Protein AF-A0A416JTS3-F1 (afdb_monomer_lite)

Secondary structure (DSSP, 8-state):
---HHHHHHHHHHHHHHHHHS-TT-HHHHHTTTHHHHHHHHHHHT----HHHHHHHHHHHHHHHHHHHHHHHHHHHHHHHHHHHHHHHHHHHHHHHHHHHHHHHHHHHHHHHHHHHHHHHHHHHHHHHHHHHHHHHHHHHHHHHHH-

pLDDT: mean 96.31, std 4.25, range [64.88, 98.5]

Foldseek 3Di:
DQALVNLVVVLVVVVVVLVPDDCPDPVVVVCVPASVVSNVCSVVVDDDGPVVVVVVVVVVVVVVVVVVVVVVVVVVVVVVVVVVVVVVVVVVVVVVVVVVVVVVVVVVVVVVVVVVVVVVVVVVVVVVVVVVVVVVVVVVVVVVVPD

Radius of gyration: 51.51 Å; chains: 1; bounding box: 92×35×136 Å

Sequence (147 aa):
MTSKAQERKALNEIKEILVQLEPEGYVRTALDGCLEIAADNIDNDFACSMKQRAEAADRDASKYAVLAEQRKAEIEQLNSTNQSLRQDRDTVSELLVKERKQNAEEINRLNGIIAECRKDSDDKEYQIQDMANQILKLKAQVYDLTF

Structure (mmCIF, N/CA/C/O backbone):
data_AF-A0A416JTS3-F1
#
_entry.id   AF-A0A416JTS3-F1
#
loop_
_atom_site.group_PDB
_atom_site.id
_atom_site.type_symbol
_atom_site.label_atom_id
_atom_site.label_alt_id
_atom_site.label_comp_id
_atom_site.label_asym_id
_atom_site.label_entity_id
_atom_site.label_seq_id
_atom_site.pdbx_PDB_ins_code
_atom_site.Cartn_x
_atom_site.Cartn_y
_atom_site.Cartn_z
_atom_site.occupancy
_atom_site.B_iso_or_equiv
_atom_site.auth_seq_id
_atom_site.auth_comp_id
_atom_site.auth_asym_id
_atom_site.auth_atom_id
_atom_site.pdbx_PDB_model_num
ATOM 1 N N . MET A 1 1 ? -11.643 -21.054 51.726 1.00 64.88 1 MET A N 1
ATOM 2 C CA . MET A 1 1 ? -12.174 -20.837 50.366 1.00 64.88 1 MET A CA 1
ATOM 3 C C . MET A 1 1 ? -13.683 -20.894 50.438 1.00 64.88 1 MET A C 1
ATOM 5 O O . MET A 1 1 ? -14.199 -21.813 51.066 1.00 64.88 1 MET A O 1
ATOM 9 N N . THR A 1 2 ? -14.361 -19.914 49.853 1.00 81.44 2 THR A N 1
ATOM 10 C CA . THR A 1 2 ? -15.810 -19.940 49.629 1.00 81.44 2 THR A CA 1
ATOM 11 C C . THR A 1 2 ? -16.128 -21.040 48.611 1.00 81.44 2 THR A C 1
ATOM 13 O O . THR A 1 2 ? -15.368 -21.230 47.662 1.00 81.44 2 THR A O 1
ATOM 16 N N . SER A 1 3 ? -17.195 -21.815 48.805 1.00 93.88 3 SER A N 1
ATOM 17 C CA . SER A 1 3 ? -17.608 -22.818 47.813 1.00 93.88 3 SER A CA 1
ATOM 18 C C . SER A 1 3 ? -18.398 -22.171 46.671 1.00 93.88 3 SER A C 1
ATOM 20 O O . SER A 1 3 ? -19.075 -21.165 46.882 1.00 93.88 3 SER A O 1
ATOM 22 N N . LYS A 1 4 ? -18.411 -22.788 45.478 1.00 95.50 4 LYS A N 1
ATOM 23 C CA . LYS A 1 4 ? -19.263 -22.330 44.359 1.00 95.50 4 LYS A CA 1
ATOM 24 C C . LYS A 1 4 ? -20.735 -22.185 44.766 1.00 95.50 4 LYS A C 1
ATOM 26 O O . LYS A 1 4 ? -21.419 -21.279 44.306 1.00 95.50 4 LYS A O 1
ATOM 31 N N . ALA A 1 5 ? -21.223 -23.048 45.661 1.00 96.44 5 ALA A N 1
ATOM 32 C CA . ALA A 1 5 ? -22.584 -22.968 46.189 1.00 96.44 5 ALA A CA 1
ATOM 33 C C . ALA A 1 5 ? -22.807 -21.731 47.079 1.00 96.44 5 ALA A C 1
ATOM 35 O O . ALA A 1 5 ? -23.862 -21.106 47.001 1.00 96.44 5 ALA A O 1
ATOM 36 N N . GLN A 1 6 ? -21.820 -21.361 47.901 1.00 96.62 6 GLN A N 1
ATOM 37 C CA . GLN A 1 6 ? -21.870 -20.146 48.719 1.00 96.62 6 GLN A CA 1
ATOM 38 C C . GLN A 1 6 ? -21.829 -18.880 47.848 1.00 96.62 6 GLN A C 1
ATOM 40 O O . GLN A 1 6 ? -22.650 -17.990 48.050 1.00 96.62 6 GLN A O 1
ATOM 45 N N . GLU A 1 7 ? -20.953 -18.836 46.841 1.00 97.25 7 GLU A N 1
ATOM 46 C CA . GLU A 1 7 ? -20.890 -17.738 45.861 1.00 97.25 7 GLU A CA 1
ATOM 47 C C . GLU A 1 7 ? -22.211 -17.597 45.083 1.00 97.25 7 GLU A C 1
ATOM 49 O O . GLU A 1 7 ? -22.752 -16.501 44.941 1.00 97.25 7 GLU A O 1
ATOM 54 N N . ARG A 1 8 ? -22.805 -18.717 44.640 1.00 97.38 8 ARG A N 1
ATOM 55 C CA . ARG A 1 8 ? -24.095 -18.705 43.931 1.00 97.38 8 ARG A CA 1
ATOM 56 C C . ARG A 1 8 ? -25.231 -18.179 44.805 1.00 97.38 8 ARG A C 1
ATOM 58 O O . ARG A 1 8 ? -26.102 -17.464 44.314 1.00 97.38 8 ARG A O 1
ATOM 65 N N . LYS A 1 9 ? -25.224 -18.535 46.092 1.00 97.62 9 LYS A N 1
ATOM 66 C CA . LYS A 1 9 ? -26.204 -18.031 47.053 1.00 97.62 9 LYS A CA 1
ATOM 67 C C . LYS A 1 9 ? -26.098 -16.508 47.181 1.00 97.62 9 LYS A C 1
ATOM 69 O O . LYS A 1 9 ? -27.108 -15.833 47.020 1.00 97.62 9 LYS A O 1
ATOM 74 N N . ALA A 1 10 ? -24.888 -15.981 47.373 1.00 97.25 10 ALA A N 1
ATOM 75 C CA . ALA A 1 10 ? -24.653 -14.539 47.450 1.00 97.25 10 ALA A CA 1
ATOM 76 C C . ALA A 1 10 ? -25.083 -13.812 46.162 1.00 97.25 10 ALA A C 1
ATOM 78 O O . ALA A 1 10 ? -25.742 -12.776 46.219 1.00 97.25 10 ALA A O 1
ATOM 79 N N . LEU A 1 11 ? -24.785 -14.385 44.990 1.00 97.50 11 LEU A N 1
ATOM 80 C CA . LEU A 1 11 ? -25.207 -13.825 43.705 1.00 97.50 11 LEU A CA 1
ATOM 81 C C . LEU A 1 11 ? -26.738 -13.736 43.573 1.00 97.50 11 LEU A C 1
ATOM 83 O O . LEU A 1 11 ? -27.248 -12.740 43.063 1.00 97.50 11 LEU A O 1
ATOM 87 N N . ASN A 1 12 ? -27.477 -14.751 44.028 1.00 97.69 12 ASN A N 1
ATOM 88 C CA . ASN A 1 12 ? -28.942 -14.742 43.978 1.00 97.69 12 ASN A CA 1
ATOM 89 C C . ASN A 1 12 ? -29.552 -13.705 44.933 1.00 97.69 12 ASN A C 1
ATOM 91 O O . ASN A 1 12 ? -30.479 -13.004 44.538 1.00 97.69 12 ASN A O 1
ATOM 95 N N . GLU A 1 13 ? -29.000 -13.547 46.138 1.00 98.12 13 GLU A N 1
ATOM 96 C CA . GLU A 1 13 ? -29.439 -12.509 47.085 1.00 98.12 13 GLU A CA 1
ATOM 97 C C . GLU A 1 13 ? -29.268 -11.100 46.484 1.00 98.12 13 GLU A C 1
ATOM 99 O O . GLU A 1 13 ? -30.174 -10.270 46.549 1.00 98.12 13 GLU A O 1
ATOM 104 N N . ILE A 1 14 ? -28.142 -10.841 45.807 1.00 97.25 14 ILE A N 1
ATOM 105 C CA . ILE A 1 14 ? -27.910 -9.566 45.108 1.00 97.25 14 ILE A CA 1
ATOM 106 C C . ILE A 1 14 ? -28.912 -9.377 43.956 1.00 97.25 14 ILE A C 1
ATOM 108 O O . ILE A 1 14 ? -29.445 -8.279 43.789 1.00 97.25 14 ILE A O 1
ATOM 112 N N . LYS A 1 15 ? -29.214 -10.429 43.178 1.00 96.44 15 LYS A N 1
ATOM 113 C CA . LYS A 1 15 ? -30.228 -10.375 42.105 1.00 96.44 15 LYS A CA 1
ATOM 114 C C . LYS A 1 15 ? -31.596 -9.959 42.634 1.00 96.44 15 LYS A C 1
ATOM 116 O O . LYS A 1 15 ? -32.234 -9.097 42.036 1.00 96.44 15 LYS A O 1
ATOM 121 N N . GLU A 1 16 ? -32.035 -10.546 43.742 1.00 97.25 16 GLU A N 1
ATOM 122 C CA . GLU A 1 16 ? -33.327 -10.227 44.358 1.00 97.25 16 GLU A CA 1
ATOM 123 C C . GLU A 1 16 ? -33.401 -8.761 44.797 1.00 97.25 16 GLU A C 1
ATOM 125 O O . GLU A 1 16 ? -34.392 -8.090 44.505 1.00 97.25 16 GLU A O 1
ATOM 130 N N . ILE A 1 17 ? -32.329 -8.234 45.401 1.00 96.50 17 ILE A N 1
ATOM 131 C CA . ILE A 1 17 ? -32.229 -6.810 45.756 1.00 96.50 17 ILE A CA 1
ATOM 132 C C . ILE A 1 17 ? -32.375 -5.935 44.503 1.00 96.50 17 ILE A C 1
ATOM 134 O O . ILE A 1 17 ? -33.172 -5.000 44.497 1.00 96.50 17 ILE A O 1
ATOM 138 N N . LEU A 1 18 ? -31.659 -6.245 43.416 1.00 95.56 18 LEU A N 1
ATOM 139 C CA . LEU A 1 18 ? -31.700 -5.448 42.181 1.00 95.56 18 LEU A CA 1
ATOM 140 C C . LEU A 1 18 ? -33.027 -5.537 41.414 1.00 95.56 18 LEU A C 1
ATOM 142 O O . LEU A 1 18 ? -33.332 -4.643 40.622 1.00 95.56 18 LEU A O 1
ATOM 146 N N . VAL A 1 19 ? -33.818 -6.595 41.606 1.00 94.31 19 VAL A N 1
ATOM 147 C CA . VAL A 1 19 ? -35.173 -6.713 41.035 1.00 94.31 19 VAL A CA 1
ATOM 148 C C . VAL A 1 19 ? -36.166 -5.789 41.740 1.00 94.31 19 VAL A C 1
ATOM 150 O O . VAL A 1 19 ? -37.103 -5.322 41.101 1.00 94.31 19 VAL A O 1
ATOM 153 N N . GLN A 1 20 ? -35.953 -5.496 43.024 1.00 96.19 20 GLN A N 1
ATOM 154 C CA . GLN A 1 20 ? -36.812 -4.592 43.796 1.00 96.19 20 GLN A CA 1
ATOM 155 C C . GLN A 1 20 ? -36.531 -3.105 43.526 1.00 96.19 20 GLN A C 1
ATOM 157 O O . GLN A 1 20 ? -37.351 -2.258 43.876 1.00 96.19 20 GLN A O 1
ATOM 162 N N . LEU A 1 21 ? -35.385 -2.778 42.922 1.00 95.88 21 LEU A N 1
ATOM 163 C CA . LEU A 1 21 ? -35.032 -1.411 42.541 1.00 95.88 21 LEU A CA 1
ATOM 164 C C . LEU A 1 21 ? -35.684 -1.003 41.214 1.00 95.88 21 LEU A C 1
ATOM 166 O O . LEU A 1 21 ? -35.975 -1.840 40.358 1.00 95.88 21 LEU A O 1
ATOM 170 N N . GLU A 1 22 ? -35.860 0.306 41.024 1.00 94.50 22 GLU A N 1
ATOM 171 C CA . GLU A 1 22 ? -36.325 0.861 39.751 1.00 94.50 22 GLU A CA 1
ATOM 172 C C . GLU A 1 22 ? -35.379 0.460 38.598 1.00 94.50 22 GLU A C 1
ATOM 174 O O . GLU A 1 22 ? -34.157 0.507 38.775 1.00 94.50 22 GLU A O 1
ATOM 179 N N . PRO A 1 23 ? -35.904 0.086 37.411 1.00 90.00 23 PRO A N 1
ATOM 180 C CA . PRO A 1 23 ? -35.094 -0.410 36.296 1.00 90.00 23 PRO A CA 1
ATOM 181 C C . PRO A 1 23 ? -33.954 0.517 35.858 1.00 90.00 23 PRO A C 1
ATOM 183 O O . PRO A 1 23 ? -32.850 0.039 35.622 1.00 90.00 23 PRO A O 1
ATOM 186 N N . GLU A 1 24 ? -34.208 1.824 35.820 1.00 92.81 24 GLU A N 1
ATOM 187 C CA . GLU A 1 24 ? -33.230 2.865 35.460 1.00 92.81 24 GLU A CA 1
ATOM 188 C C . GLU A 1 24 ? -32.592 3.515 36.701 1.00 92.81 24 GLU A C 1
ATOM 190 O O . GLU A 1 24 ? -32.028 4.609 36.648 1.00 92.81 24 GLU A O 1
ATOM 195 N N . GLY A 1 25 ? -32.726 2.870 37.862 1.00 95.31 25 GLY A N 1
ATOM 196 C CA . GLY A 1 25 ? -32.135 3.337 39.105 1.00 95.31 25 GLY A CA 1
ATOM 197 C C . GLY A 1 25 ? -30.613 3.216 39.072 1.00 95.31 25 GLY A C 1
ATOM 198 O O . GLY A 1 25 ? -30.066 2.203 38.637 1.00 95.31 25 GLY A O 1
ATOM 199 N N . TYR A 1 26 ? -29.918 4.215 39.623 1.00 96.88 26 TYR A N 1
ATOM 200 C CA . TYR A 1 26 ? -28.454 4.341 39.557 1.00 96.88 26 TYR A CA 1
ATOM 201 C C . TYR A 1 26 ? -27.680 3.064 39.910 1.00 96.88 26 TYR A C 1
ATOM 203 O O . TYR A 1 26 ? -26.701 2.727 39.249 1.00 96.88 26 TYR A O 1
ATOM 211 N N . VAL A 1 27 ? -28.109 2.344 40.951 1.00 96.25 27 VAL A N 1
ATOM 212 C CA . VAL A 1 27 ? -27.439 1.115 41.409 1.00 96.25 27 VAL A CA 1
ATOM 213 C C . VAL A 1 27 ? -27.614 -0.023 40.405 1.00 96.25 27 VAL A C 1
ATOM 215 O O . VAL A 1 27 ? -26.667 -0.768 40.162 1.00 96.25 27 VAL A O 1
ATOM 218 N N . ARG A 1 28 ? -28.801 -0.149 39.803 1.00 95.94 28 ARG A N 1
ATOM 219 C CA . ARG A 1 28 ? -29.085 -1.185 38.809 1.00 95.94 28 ARG A CA 1
ATOM 220 C C . ARG A 1 28 ? -28.284 -0.938 37.537 1.00 95.94 28 ARG A C 1
ATOM 222 O O . ARG A 1 28 ? -27.618 -1.851 37.070 1.00 95.94 28 ARG A O 1
ATOM 229 N N . THR A 1 29 ? -28.265 0.305 37.058 1.00 95.38 29 THR A N 1
ATOM 230 C CA . THR A 1 29 ? -27.460 0.713 35.900 1.00 95.38 29 THR A CA 1
ATOM 231 C C . THR A 1 29 ? -25.966 0.492 36.139 1.00 95.38 29 THR A C 1
ATOM 233 O O . THR A 1 29 ? -25.271 -0.011 35.265 1.00 95.38 29 THR A O 1
ATOM 236 N N . ALA A 1 30 ? -25.454 0.820 37.330 1.00 95.50 30 ALA A N 1
ATOM 237 C CA . ALA A 1 30 ? -24.033 0.650 37.644 1.00 95.50 30 ALA A CA 1
ATOM 238 C C . ALA A 1 30 ? -23.586 -0.823 37.702 1.00 95.50 30 ALA A C 1
ATOM 240 O O . ALA A 1 30 ? -22.415 -1.114 37.462 1.00 95.50 30 ALA A O 1
ATOM 241 N N . LEU A 1 31 ? -24.495 -1.742 38.046 1.00 95.69 31 LEU A N 1
ATOM 242 C CA . LEU A 1 31 ? -24.224 -3.179 38.144 1.00 95.69 31 LEU A CA 1
ATOM 243 C C . LEU A 1 31 ? -24.651 -3.968 36.899 1.00 95.69 31 LEU A C 1
ATOM 245 O O . LEU A 1 31 ? -24.491 -5.191 36.883 1.00 95.69 31 LEU A O 1
ATOM 249 N N . ASP A 1 32 ? -25.156 -3.298 35.864 1.00 93.56 32 ASP A N 1
ATOM 250 C CA . ASP A 1 32 ? -25.541 -3.942 34.611 1.00 93.56 32 ASP A CA 1
ATOM 251 C C . ASP A 1 32 ? -24.346 -4.693 33.992 1.00 93.56 32 ASP A C 1
ATOM 253 O O . ASP A 1 32 ? -23.207 -4.212 33.985 1.00 93.56 32 ASP A O 1
ATOM 257 N N . GLY A 1 33 ? -24.576 -5.937 33.568 1.00 94.19 33 GLY A N 1
ATOM 258 C CA . GLY A 1 33 ? -23.536 -6.853 33.090 1.00 94.19 33 GLY A CA 1
ATOM 259 C C . GLY A 1 33 ? -22.581 -7.413 34.162 1.00 94.19 33 GLY A C 1
ATOM 260 O O . GLY A 1 33 ? -21.798 -8.320 33.865 1.00 94.19 33 GLY A O 1
ATOM 261 N N . CYS A 1 34 ? -22.592 -6.916 35.408 1.00 96.56 34 CYS A N 1
ATOM 262 C CA . CYS A 1 34 ? -21.691 -7.414 36.459 1.00 96.56 34 CYS A CA 1
ATOM 263 C C . CYS A 1 34 ? -22.112 -8.790 36.990 1.00 96.56 34 CYS A C 1
ATOM 265 O O . CYS A 1 34 ? -21.257 -9.607 37.338 1.00 96.56 34 CYS A O 1
ATOM 267 N N . LEU A 1 35 ? -23.417 -9.049 37.073 1.00 96.38 35 LEU A N 1
ATOM 268 C CA . LEU A 1 35 ? -23.960 -10.268 37.674 1.00 96.38 35 LEU A CA 1
ATOM 269 C C . LEU A 1 35 ? -23.844 -11.476 36.735 1.00 96.38 35 LEU A C 1
ATOM 271 O O . LEU A 1 35 ? -23.667 -12.602 37.200 1.00 96.38 35 LEU A O 1
ATOM 275 N N . GLU A 1 36 ? -23.906 -11.243 35.428 1.00 96.19 36 GLU A N 1
ATOM 276 C CA . GLU A 1 36 ? -23.626 -12.213 34.370 1.00 96.19 36 GLU A CA 1
ATOM 277 C C . GLU A 1 36 ? -22.159 -12.644 34.437 1.00 96.19 36 GLU A C 1
ATOM 279 O O . GLU A 1 36 ? -21.864 -13.835 34.479 1.00 96.19 36 GLU A O 1
ATOM 284 N N . ILE A 1 37 ? -21.240 -11.682 34.574 1.00 96.94 37 ILE A N 1
ATOM 285 C CA . ILE A 1 37 ? -19.812 -11.971 34.762 1.00 96.94 37 ILE A CA 1
ATOM 286 C C . ILE A 1 37 ? -19.568 -12.740 36.057 1.00 96.94 37 ILE A C 1
ATOM 288 O O . ILE A 1 37 ? -18.762 -13.665 36.073 1.00 96.94 37 ILE A O 1
ATOM 292 N N . ALA A 1 38 ? -20.252 -12.383 37.145 1.00 97.06 38 ALA A N 1
ATOM 293 C CA . ALA A 1 38 ? -20.139 -13.121 38.397 1.00 97.06 38 ALA A CA 1
ATOM 294 C C . ALA A 1 38 ? -20.611 -14.578 38.240 1.00 97.06 38 ALA A C 1
ATOM 296 O O . ALA A 1 38 ? -19.964 -15.481 38.766 1.00 97.06 38 ALA A O 1
ATOM 297 N N . ALA A 1 39 ? -21.687 -14.825 37.485 1.00 96.81 39 ALA A N 1
ATOM 298 C CA . ALA A 1 39 ? -22.136 -16.181 37.174 1.00 96.81 39 ALA A CA 1
ATOM 299 C C . ALA A 1 39 ? -21.078 -16.959 36.372 1.00 96.81 39 ALA A C 1
ATOM 301 O O . ALA A 1 39 ? -20.680 -18.045 36.799 1.00 96.81 39 ALA A O 1
ATOM 302 N N . ASP A 1 40 ? -20.563 -16.363 35.292 1.00 97.19 40 ASP A N 1
ATOM 303 C CA . ASP A 1 40 ? -19.517 -16.956 34.450 1.00 97.19 40 ASP A CA 1
ATOM 304 C C . ASP A 1 40 ? -18.235 -17.242 35.241 1.00 97.19 40 ASP A C 1
ATOM 306 O O . ASP A 1 40 ? -17.607 -18.285 35.050 1.00 97.19 40 ASP A O 1
ATOM 310 N N . ASN A 1 41 ? -17.847 -16.337 36.144 1.00 96.88 41 ASN A N 1
ATOM 311 C CA . ASN A 1 41 ? -16.689 -16.506 37.016 1.00 96.88 41 ASN A CA 1
ATOM 312 C C . ASN A 1 41 ? -16.835 -17.729 37.922 1.00 96.88 41 ASN A C 1
ATOM 314 O O . ASN A 1 41 ? -15.890 -18.505 38.050 1.00 96.88 41 ASN A O 1
ATOM 318 N N . ILE A 1 42 ? -18.015 -17.924 38.523 1.00 96.88 42 ILE A N 1
ATOM 319 C CA . ILE A 1 42 ? -18.297 -19.087 39.376 1.00 96.88 42 ILE A CA 1
ATOM 320 C C . ILE A 1 42 ? -18.254 -20.379 38.550 1.00 96.88 42 ILE A C 1
ATOM 322 O O . ILE A 1 42 ? -17.700 -21.387 38.997 1.00 96.88 42 ILE A O 1
ATOM 326 N N . ASP A 1 43 ? -18.838 -20.371 37.351 1.00 96.81 43 ASP A N 1
ATOM 327 C CA . ASP A 1 43 ? -18.923 -21.566 36.509 1.00 96.81 43 ASP A CA 1
ATOM 328 C C . ASP A 1 43 ? -17.559 -21.995 35.977 1.00 96.81 43 ASP A C 1
ATOM 330 O O . ASP A 1 43 ? -17.212 -23.175 36.065 1.00 96.81 43 ASP A O 1
ATOM 334 N N . ASN A 1 44 ? -16.761 -21.034 35.520 1.00 96.69 44 ASN A N 1
ATOM 335 C CA . ASN A 1 44 ? -15.514 -21.290 34.805 1.00 96.69 44 ASN A CA 1
ATOM 336 C C . ASN A 1 44 ? -14.246 -21.085 35.651 1.00 96.69 44 ASN A C 1
ATOM 338 O O . ASN A 1 44 ? -13.145 -21.158 35.111 1.00 96.69 44 ASN A O 1
ATOM 342 N N . ASP A 1 45 ? -14.382 -20.820 36.954 1.00 95.75 45 ASP A N 1
ATOM 343 C CA . ASP A 1 45 ? -13.263 -20.496 37.853 1.00 95.75 45 ASP A CA 1
ATOM 344 C C . ASP A 1 45 ? -12.427 -19.305 37.343 1.00 95.75 45 ASP A C 1
ATOM 346 O O . ASP A 1 45 ? -11.194 -19.304 37.365 1.00 95.75 45 ASP A O 1
ATOM 350 N N . PHE A 1 46 ? -13.122 -18.266 36.873 1.00 94.44 46 PHE A N 1
ATOM 351 C CA . PHE A 1 46 ? -12.515 -17.011 36.431 1.00 94.44 46 PHE A CA 1
ATOM 352 C C . PHE A 1 46 ? -12.593 -15.926 37.508 1.00 94.44 46 PHE A C 1
ATOM 354 O O . PHE A 1 46 ? -13.333 -16.014 38.484 1.00 94.44 46 PHE A O 1
ATOM 361 N N . ALA A 1 47 ? -11.818 -14.863 37.305 1.00 93.25 47 ALA A N 1
ATOM 362 C CA . ALA A 1 47 ? -11.805 -13.672 38.150 1.00 93.25 47 ALA A CA 1
ATOM 363 C C . ALA A 1 47 ? -11.916 -12.403 37.291 1.00 93.25 47 ALA A C 1
ATOM 365 O O . ALA A 1 47 ? -11.119 -11.472 37.418 1.00 93.25 47 ALA A O 1
ATOM 366 N N . CYS A 1 48 ? -12.869 -12.401 36.356 1.00 95.00 48 CYS A N 1
ATOM 367 C CA . CYS A 1 48 ? -13.119 -11.277 35.462 1.00 95.00 48 CYS A CA 1
ATOM 368 C C . CYS A 1 48 ? -14.025 -10.226 36.119 1.00 95.00 48 CYS A C 1
ATOM 370 O O . CYS A 1 48 ? -14.883 -10.536 36.939 1.00 95.00 48 CYS A O 1
ATOM 372 N N . SER A 1 49 ? -13.882 -8.965 35.722 1.00 96.38 49 SER A N 1
ATOM 373 C CA . SER A 1 49 ? -14.729 -7.860 36.185 1.00 96.38 49 SER A CA 1
ATOM 374 C C . SER A 1 49 ? -15.077 -6.920 35.036 1.00 96.38 49 SER A C 1
ATOM 376 O O . SER A 1 49 ? -14.335 -6.828 34.053 1.00 96.38 49 SER A O 1
ATOM 378 N N . MET A 1 50 ? -16.173 -6.170 35.180 1.00 94.88 50 MET A N 1
ATOM 379 C CA . MET A 1 50 ? -16.520 -5.113 34.222 1.00 94.88 50 MET A CA 1
ATOM 380 C C . MET A 1 50 ? -15.415 -4.059 34.110 1.00 94.88 50 MET A C 1
ATOM 382 O O . MET A 1 50 ? -15.103 -3.627 33.005 1.00 94.88 50 MET A O 1
ATOM 386 N N . LYS A 1 51 ? -14.743 -3.725 35.221 1.00 95.50 51 LYS A N 1
ATOM 387 C CA . LYS A 1 51 ? -13.582 -2.825 35.217 1.00 95.50 51 LYS A CA 1
ATOM 388 C C . LYS A 1 51 ? -12.465 -3.338 34.307 1.00 95.50 51 LYS A C 1
ATOM 390 O O . LYS A 1 51 ? -11.995 -2.601 33.450 1.00 95.50 51 LYS A O 1
ATOM 395 N N . GLN A 1 52 ? -12.064 -4.603 34.452 1.00 95.81 52 GLN A N 1
ATOM 396 C CA . GLN A 1 52 ? -11.017 -5.182 33.602 1.00 95.81 52 GLN A CA 1
ATOM 397 C C . GLN A 1 52 ? -11.417 -5.206 32.123 1.00 95.81 52 GLN A C 1
ATOM 399 O O . GLN A 1 52 ? -10.563 -4.974 31.269 1.00 95.81 52 GLN A O 1
ATOM 404 N N . ARG A 1 53 ? -12.694 -5.478 31.813 1.00 94.69 53 ARG A N 1
ATOM 405 C CA . ARG A 1 53 ? -13.203 -5.450 30.433 1.00 94.69 53 ARG A CA 1
ATOM 406 C C . ARG A 1 53 ? -13.163 -4.037 29.848 1.00 94.69 53 ARG A C 1
ATOM 408 O O . ARG A 1 53 ? -12.669 -3.878 28.737 1.00 94.69 53 ARG A O 1
ATOM 415 N N . ALA A 1 54 ? -13.610 -3.03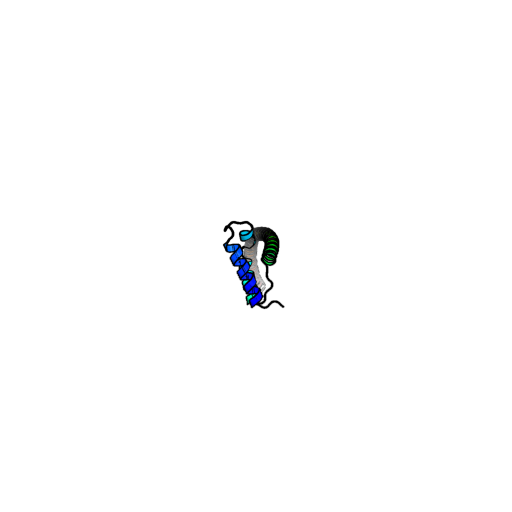2 30.601 1.00 96.25 54 ALA A N 1
ATOM 416 C CA . ALA A 1 54 ? -13.560 -1.631 30.186 1.00 96.25 54 ALA A CA 1
ATOM 417 C C . ALA A 1 54 ? -12.116 -1.159 29.961 1.00 96.25 54 ALA A C 1
ATOM 419 O O . ALA A 1 54 ? -11.788 -0.670 28.887 1.00 96.25 54 ALA A O 1
ATOM 420 N N . GLU A 1 55 ? -11.212 -1.419 30.910 1.00 97.19 55 GLU A N 1
ATOM 421 C CA . GLU A 1 55 ? -9.793 -1.068 30.766 1.00 97.19 55 GLU A CA 1
ATOM 422 C C . GLU A 1 55 ? -9.124 -1.783 29.582 1.00 97.19 55 GLU A C 1
ATOM 424 O O . GLU A 1 55 ? -8.226 -1.234 28.944 1.00 97.19 55 GLU A O 1
ATOM 429 N N . ALA A 1 56 ? -9.515 -3.026 29.286 1.00 96.62 56 ALA A N 1
ATOM 430 C CA . ALA A 1 56 ? -9.026 -3.736 28.108 1.00 96.62 56 ALA A CA 1
ATOM 431 C C . ALA A 1 56 ? -9.538 -3.091 26.814 1.00 96.62 56 ALA A C 1
ATOM 433 O O . ALA A 1 56 ? -8.731 -2.832 25.922 1.00 96.62 56 ALA A O 1
ATOM 434 N N . ALA A 1 57 ? -10.832 -2.773 26.749 1.00 97.50 57 ALA A N 1
ATOM 435 C CA . ALA A 1 57 ? -11.433 -2.087 25.612 1.00 97.50 57 ALA A CA 1
ATOM 436 C C . ALA A 1 57 ? -10.790 -0.712 25.370 1.00 97.50 57 ALA A C 1
ATOM 438 O O . ALA A 1 57 ? -10.432 -0.413 24.236 1.00 97.50 57 ALA A O 1
ATOM 439 N N . ASP A 1 58 ? -10.545 0.077 26.420 1.00 98.12 58 ASP A N 1
ATOM 440 C CA . ASP A 1 58 ? -9.877 1.381 26.316 1.00 98.12 58 ASP A CA 1
ATOM 441 C C . ASP A 1 58 ? -8.432 1.256 25.822 1.00 98.12 58 ASP A C 1
ATOM 443 O O . ASP A 1 58 ? -7.983 2.023 24.961 1.00 98.12 58 ASP A O 1
ATOM 447 N N . ARG A 1 59 ? -7.686 0.265 26.336 1.00 97.88 59 ARG A N 1
ATOM 448 C CA . ARG A 1 59 ? -6.326 -0.025 25.860 1.00 97.88 59 ARG A CA 1
ATOM 449 C C . ARG A 1 59 ? -6.330 -0.401 24.387 1.00 97.88 59 ARG A C 1
ATOM 451 O O . ARG A 1 59 ? -5.475 0.076 23.645 1.00 97.88 59 ARG A O 1
ATOM 458 N N . ASP A 1 60 ? -7.254 -1.252 23.966 1.00 98.06 60 ASP A N 1
ATOM 459 C CA . ASP A 1 60 ? -7.314 -1.707 22.583 1.00 98.06 60 ASP A CA 1
ATOM 460 C C . ASP A 1 60 ? -7.797 -0.595 21.650 1.00 98.06 60 ASP A C 1
ATOM 462 O O . ASP A 1 60 ? -7.172 -0.375 20.616 1.00 98.06 60 ASP A O 1
ATOM 466 N N . ALA A 1 61 ? -8.796 0.196 22.046 1.00 98.31 61 ALA A N 1
ATOM 467 C CA . ALA A 1 61 ? -9.214 1.392 21.317 1.00 98.31 61 ALA A CA 1
ATOM 468 C C . ALA A 1 61 ? -8.049 2.377 21.132 1.00 98.31 61 ALA A C 1
ATOM 470 O O . ALA A 1 61 ? -7.805 2.849 20.022 1.00 98.31 61 ALA A O 1
ATOM 471 N N . SER A 1 62 ? -7.268 2.618 22.190 1.00 98.00 62 SER A N 1
ATOM 472 C CA . SER A 1 62 ? -6.081 3.480 22.130 1.00 98.00 62 SER A CA 1
ATOM 473 C C . SER A 1 62 ? -5.016 2.925 21.179 1.00 98.00 62 SER A C 1
ATOM 475 O O . SER A 1 62 ? -4.466 3.664 20.362 1.00 98.00 62 SER A O 1
ATOM 477 N N . LYS A 1 63 ? -4.742 1.613 21.233 1.00 98.44 63 LYS A N 1
ATOM 478 C CA . LYS A 1 63 ? -3.814 0.953 20.297 1.00 98.44 63 LYS A CA 1
ATOM 479 C C . LYS A 1 63 ? -4.292 1.074 18.852 1.00 98.44 63 LYS A C 1
ATOM 481 O O . LYS A 1 63 ? -3.490 1.391 17.977 1.00 98.44 63 LYS A O 1
ATOM 486 N N . TYR A 1 64 ? -5.577 0.831 18.595 1.00 98.25 64 TYR A N 1
ATOM 487 C CA . TYR A 1 64 ? -6.137 0.911 17.248 1.00 98.25 64 TYR A CA 1
ATOM 488 C C . TYR A 1 64 ? -6.145 2.340 16.710 1.00 98.25 64 TYR A C 1
ATOM 490 O O . TYR A 1 64 ? -5.865 2.523 15.529 1.00 98.25 64 TYR A O 1
ATOM 498 N N . ALA A 1 65 ? -6.377 3.348 17.554 1.00 98.38 65 ALA A N 1
ATOM 499 C CA . ALA A 1 65 ? -6.268 4.750 17.158 1.00 98.38 65 ALA A CA 1
ATOM 500 C C . ALA A 1 65 ? -4.842 5.099 16.698 1.00 98.38 65 ALA A C 1
ATOM 502 O O . ALA A 1 65 ? -4.658 5.664 15.621 1.00 98.38 65 ALA A O 1
ATOM 503 N N . VAL A 1 66 ? -3.823 4.690 17.462 1.00 98.44 66 VAL A N 1
ATOM 504 C CA . VAL A 1 66 ? -2.414 4.893 17.079 1.00 98.44 66 VAL A CA 1
ATOM 505 C C . VAL A 1 66 ? -2.084 4.159 15.779 1.00 98.44 66 VAL A C 1
ATOM 507 O O . VAL A 1 66 ? -1.464 4.734 14.886 1.00 98.44 66 VAL A O 1
ATOM 510 N N . LEU A 1 67 ? -2.515 2.902 15.647 1.00 98.50 67 LEU A N 1
ATOM 511 C CA . LEU A 1 67 ? -2.270 2.115 14.441 1.00 98.50 67 LEU A CA 1
ATOM 512 C C . LEU A 1 67 ? -2.951 2.733 13.211 1.00 98.50 67 LEU A C 1
ATOM 514 O O . LEU A 1 67 ? -2.359 2.749 12.136 1.00 98.50 67 LEU A O 1
ATOM 518 N N . ALA A 1 68 ? -4.166 3.264 13.356 1.00 98.50 68 ALA A N 1
ATOM 519 C CA . ALA A 1 68 ? -4.883 3.923 12.269 1.00 98.50 68 ALA A CA 1
ATOM 520 C C . ALA A 1 68 ? -4.131 5.163 11.762 1.00 98.50 68 ALA A C 1
ATOM 522 O O . ALA A 1 68 ? -3.957 5.314 10.552 1.00 98.50 68 ALA A O 1
ATOM 523 N N . GLU A 1 69 ? -3.617 6.000 12.666 1.00 98.19 69 GLU A N 1
ATOM 524 C CA . GLU A 1 69 ? -2.812 7.168 12.286 1.00 98.19 69 GLU A CA 1
ATOM 525 C C . GLU A 1 69 ? -1.493 6.766 11.613 1.00 98.19 69 GLU A C 1
ATOM 527 O O . GLU A 1 69 ? -1.128 7.323 10.578 1.00 98.19 69 GLU A O 1
ATOM 532 N N . GLN A 1 70 ? -0.810 5.737 12.126 1.00 98.44 70 GLN A N 1
ATOM 533 C CA . GLN A 1 70 ? 0.399 5.203 11.488 1.00 98.44 70 GLN A CA 1
ATOM 534 C C . GLN A 1 70 ? 0.122 4.697 10.067 1.00 98.44 70 GLN A C 1
ATOM 536 O O . GLN A 1 70 ? 0.865 5.016 9.140 1.00 98.44 70 GLN A O 1
ATOM 541 N N . ARG A 1 71 ? -0.970 3.948 9.873 1.00 98.38 71 ARG A N 1
ATOM 542 C CA . ARG A 1 71 ? -1.375 3.446 8.552 1.00 98.38 71 ARG A CA 1
ATOM 543 C C . ARG A 1 71 ? -1.746 4.570 7.597 1.00 98.38 71 ARG A C 1
ATOM 545 O O . ARG A 1 71 ? -1.417 4.496 6.417 1.00 98.38 71 ARG A O 1
ATOM 552 N N . LYS A 1 72 ? -2.400 5.620 8.088 1.00 98.50 72 LYS A N 1
ATOM 553 C CA . LYS A 1 72 ? -2.727 6.800 7.287 1.00 98.50 72 LYS A CA 1
ATOM 554 C C . LYS A 1 72 ? -1.463 7.510 6.798 1.00 98.50 72 LYS A C 1
ATOM 556 O O . LYS A 1 72 ? -1.373 7.816 5.611 1.00 98.50 72 LYS A O 1
ATOM 561 N N . ALA A 1 73 ? -0.476 7.693 7.676 1.00 98.31 73 ALA A N 1
ATOM 562 C CA . ALA A 1 73 ? 0.817 8.268 7.309 1.00 98.31 73 ALA A CA 1
ATOM 563 C C . ALA A 1 73 ? 1.573 7.397 6.285 1.00 98.31 73 ALA A C 1
ATOM 565 O O . ALA A 1 73 ? 2.125 7.917 5.318 1.00 98.31 73 ALA A O 1
ATOM 566 N N . GLU A 1 74 ? 1.557 6.072 6.453 1.00 98.50 74 GLU A N 1
ATOM 567 C CA . GLU A 1 74 ? 2.163 5.127 5.504 1.00 98.50 74 GLU A CA 1
ATOM 568 C C . GLU A 1 74 ? 1.499 5.204 4.117 1.00 98.50 74 GLU A C 1
ATOM 570 O O . GLU A 1 74 ? 2.188 5.259 3.098 1.00 98.50 74 GLU A O 1
ATOM 575 N N . ILE A 1 75 ? 0.165 5.278 4.059 1.00 98.50 75 ILE A N 1
ATOM 576 C CA . ILE A 1 75 ? -0.584 5.444 2.803 1.00 98.50 75 ILE A CA 1
ATOM 577 C C . ILE A 1 75 ? -0.206 6.756 2.108 1.00 98.50 75 ILE A C 1
ATOM 579 O O . ILE A 1 75 ? -0.015 6.775 0.892 1.00 98.50 75 ILE A O 1
ATOM 583 N N . GLU A 1 76 ? -0.084 7.851 2.856 1.00 98.38 76 GLU A N 1
ATOM 584 C CA . GLU A 1 76 ? 0.302 9.149 2.302 1.00 98.38 76 GLU A CA 1
ATOM 585 C C . GLU A 1 76 ? 1.720 9.119 1.713 1.00 98.38 76 GLU A C 1
ATOM 587 O O . GLU A 1 76 ? 1.932 9.574 0.585 1.00 98.38 76 GLU A O 1
ATOM 592 N N . GLN A 1 77 ? 2.669 8.490 2.414 1.00 98.44 77 GLN A N 1
ATOM 593 C CA . GLN A 1 77 ? 4.025 8.277 1.902 1.00 98.44 77 GLN A CA 1
ATOM 594 C C . GLN A 1 77 ? 4.026 7.434 0.622 1.00 98.44 77 GLN A C 1
ATOM 596 O O . GLN A 1 77 ? 4.607 7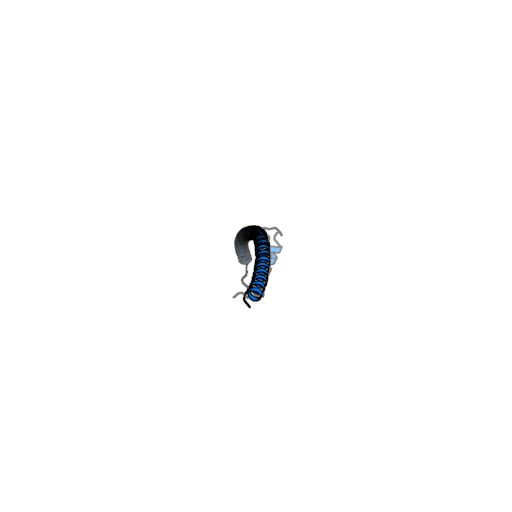.844 -0.383 1.00 98.44 77 GLN A O 1
ATOM 601 N N . LEU A 1 78 ? 3.329 6.294 0.622 1.00 98.50 78 LEU A N 1
ATOM 602 C CA . LEU A 1 78 ? 3.238 5.415 -0.547 1.00 98.50 78 LEU A CA 1
ATOM 603 C C . LEU A 1 78 ? 2.579 6.103 -1.747 1.00 98.50 78 LEU A C 1
ATOM 605 O O . LEU A 1 78 ? 2.984 5.865 -2.888 1.00 98.50 78 LEU A O 1
ATOM 609 N N . ASN A 1 79 ? 1.584 6.958 -1.514 1.00 98.44 79 ASN A N 1
ATOM 610 C CA . ASN A 1 79 ? 0.944 7.742 -2.567 1.00 98.44 79 ASN A CA 1
ATOM 611 C C . ASN A 1 79 ? 1.907 8.772 -3.166 1.00 98.44 79 ASN A C 1
ATOM 613 O O . ASN A 1 79 ? 1.998 8.869 -4.390 1.00 98.44 79 ASN A O 1
ATOM 617 N N . SER A 1 80 ? 2.669 9.479 -2.327 1.00 98.31 80 SER A N 1
ATOM 618 C CA . SER A 1 80 ? 3.698 10.426 -2.774 1.00 98.31 80 SER A CA 1
ATOM 619 C C . SER A 1 80 ? 4.782 9.732 -3.608 1.00 98.31 80 SER A C 1
ATOM 621 O O . SER A 1 80 ? 5.086 10.154 -4.727 1.00 98.31 80 SER A O 1
ATOM 623 N N . THR A 1 81 ? 5.297 8.591 -3.139 1.00 98.44 81 THR A N 1
ATOM 624 C CA . THR A 1 81 ? 6.275 7.796 -3.896 1.00 98.44 81 THR A CA 1
ATOM 625 C C . THR A 1 81 ? 5.702 7.298 -5.223 1.00 98.44 81 THR A C 1
ATOM 627 O O . THR A 1 81 ? 6.358 7.416 -6.255 1.00 98.44 81 THR A O 1
ATOM 630 N N . ASN A 1 82 ? 4.466 6.786 -5.237 1.00 98.50 82 ASN A N 1
ATOM 631 C CA . ASN A 1 82 ? 3.808 6.367 -6.478 1.00 98.50 82 ASN A CA 1
ATOM 632 C C . ASN A 1 82 ? 3.644 7.520 -7.470 1.00 98.50 82 ASN A C 1
ATOM 634 O O . ASN A 1 82 ? 3.788 7.316 -8.675 1.00 98.50 82 ASN A O 1
ATOM 638 N N . GLN A 1 83 ? 3.331 8.720 -6.985 1.00 98.44 83 GLN A N 1
ATOM 639 C CA . GLN A 1 83 ? 3.218 9.899 -7.832 1.00 98.44 83 GLN A CA 1
ATOM 640 C C . GLN A 1 83 ? 4.565 10.259 -8.465 1.00 98.44 83 GLN A C 1
ATOM 642 O O . GLN A 1 83 ? 4.613 10.454 -9.679 1.00 98.44 83 GLN A O 1
ATOM 647 N N . SER A 1 84 ? 5.649 10.268 -7.682 1.00 98.25 84 SER A N 1
ATOM 648 C CA . SER A 1 84 ? 7.004 10.509 -8.199 1.00 98.25 84 SER A CA 1
ATOM 649 C C . SER A 1 84 ? 7.392 9.473 -9.254 1.00 98.25 84 SER A C 1
ATOM 651 O O . SER A 1 84 ? 7.791 9.832 -10.355 1.00 98.25 84 SER A O 1
ATOM 653 N N . LEU A 1 85 ? 7.178 8.183 -8.976 1.00 98.38 85 LEU A N 1
ATOM 654 C CA . LEU A 1 85 ? 7.495 7.110 -9.925 1.00 98.38 85 LEU A CA 1
ATOM 655 C C . LEU A 1 85 ? 6.703 7.223 -11.233 1.00 98.38 85 LEU A C 1
ATOM 657 O O . LEU A 1 85 ? 7.217 6.898 -12.303 1.00 98.38 85 LEU A O 1
ATOM 661 N N . ARG A 1 86 ? 5.446 7.681 -11.173 1.00 98.25 86 ARG A N 1
ATOM 662 C CA . ARG A 1 86 ? 4.647 7.943 -12.378 1.00 98.25 86 ARG A CA 1
ATOM 663 C C . ARG A 1 86 ? 5.224 9.100 -13.190 1.00 98.25 86 ARG A C 1
ATOM 665 O O . ARG A 1 86 ? 5.331 8.963 -14.403 1.00 98.25 86 ARG A O 1
ATOM 672 N N . GLN A 1 87 ? 5.629 10.185 -12.533 1.00 98.38 87 GLN A N 1
ATOM 673 C CA . GLN A 1 87 ? 6.271 11.325 -13.195 1.00 98.38 87 GLN A CA 1
ATOM 674 C C . GLN A 1 87 ? 7.597 10.927 -13.853 1.00 98.38 87 GLN A C 1
ATOM 676 O O . GLN A 1 87 ? 7.834 11.276 -15.011 1.00 98.38 87 GLN A O 1
ATOM 681 N N . ASP A 1 88 ? 8.423 10.141 -13.162 1.00 98.19 88 ASP A N 1
ATOM 682 C CA . ASP A 1 88 ? 9.688 9.639 -13.702 1.00 98.19 88 ASP A CA 1
ATOM 683 C C . ASP A 1 88 ? 9.449 8.741 -14.919 1.00 98.19 88 ASP A C 1
ATOM 685 O O . ASP A 1 88 ? 10.085 8.907 -15.960 1.00 98.19 88 ASP A O 1
ATOM 689 N N . ARG A 1 89 ? 8.478 7.823 -14.827 1.00 98.44 89 ARG A N 1
ATOM 690 C CA . ARG A 1 89 ? 8.085 6.953 -15.942 1.00 98.44 89 ARG A CA 1
ATOM 691 C C . ARG A 1 89 ? 7.639 7.762 -17.158 1.00 98.44 89 ARG A C 1
ATOM 693 O O . ARG A 1 89 ? 8.049 7.448 -18.274 1.00 98.44 89 ARG A O 1
ATOM 700 N N . ASP A 1 90 ? 6.797 8.770 -16.953 1.00 98.25 90 ASP A N 1
ATOM 701 C CA . ASP A 1 90 ? 6.275 9.597 -18.041 1.00 98.25 90 ASP A CA 1
ATOM 702 C C . ASP A 1 90 ? 7.412 10.412 -18.685 1.00 98.25 90 ASP A C 1
ATOM 704 O O . ASP A 1 90 ? 7.551 10.417 -19.909 1.00 98.25 90 ASP A O 1
ATOM 708 N N . THR A 1 91 ? 8.317 10.964 -17.871 1.00 98.38 91 THR A N 1
ATOM 709 C CA . THR A 1 91 ? 9.525 11.668 -18.334 1.00 98.38 91 THR A CA 1
ATOM 710 C C . THR A 1 91 ? 10.425 10.762 -19.177 1.00 98.38 91 THR A C 1
ATOM 712 O O . THR A 1 91 ? 10.832 11.129 -20.280 1.00 98.38 91 THR A O 1
ATOM 715 N N . VAL A 1 92 ? 10.716 9.549 -18.697 1.00 98.38 92 VAL A N 1
ATOM 716 C CA . VAL A 1 92 ? 11.526 8.566 -19.435 1.00 98.38 92 VAL A CA 1
ATOM 717 C C . VAL A 1 92 ? 10.845 8.171 -20.743 1.00 98.38 92 VAL A C 1
ATOM 719 O O . VAL A 1 92 ? 11.504 8.082 -21.778 1.00 98.38 92 VAL A O 1
ATOM 722 N N . SER A 1 93 ? 9.526 7.974 -20.730 1.00 98.31 93 SER A N 1
ATOM 723 C CA . SER A 1 93 ? 8.762 7.655 -21.937 1.00 98.31 93 SER A CA 1
ATOM 724 C C . SER A 1 93 ? 8.878 8.763 -22.988 1.00 98.31 93 SER A C 1
ATOM 726 O O . SER A 1 93 ? 9.104 8.474 -24.164 1.00 98.31 93 SER A O 1
ATOM 728 N N . GLU A 1 94 ? 8.770 10.031 -22.589 1.00 98.25 94 GLU A N 1
ATOM 729 C CA . GLU A 1 94 ? 8.940 11.166 -23.501 1.00 98.25 94 GLU A CA 1
ATOM 730 C C . GLU A 1 94 ? 10.357 11.253 -24.078 1.00 98.25 94 GLU A C 1
ATOM 732 O O . GLU A 1 94 ? 10.522 11.500 -25.277 1.00 98.25 94 GLU A O 1
ATOM 737 N N . LEU A 1 95 ? 11.382 11.033 -23.249 1.00 98.31 95 LEU A N 1
ATOM 738 C CA . LEU A 1 95 ? 12.777 11.020 -23.695 1.00 98.31 95 LEU A CA 1
ATOM 739 C C . LEU A 1 95 ? 13.027 9.902 -24.710 1.00 98.31 95 LEU A C 1
ATOM 741 O O . LEU A 1 95 ? 13.574 10.167 -25.779 1.00 98.31 95 LEU A O 1
ATOM 745 N N . LEU A 1 96 ? 12.536 8.689 -24.443 1.00 98.31 96 LEU A N 1
ATOM 746 C CA . LEU A 1 96 ? 12.665 7.558 -25.364 1.00 98.31 96 LEU A CA 1
ATOM 747 C C . LEU A 1 96 ? 11.986 7.822 -26.712 1.00 98.31 96 LEU A C 1
ATOM 749 O O . LEU A 1 96 ? 12.508 7.431 -27.756 1.00 98.31 96 LEU A O 1
ATOM 753 N N . VAL A 1 97 ? 10.827 8.487 -26.719 1.00 98.38 97 VAL A N 1
ATOM 754 C CA . VAL A 1 97 ? 10.152 8.874 -27.967 1.00 98.38 97 VAL A CA 1
ATOM 755 C C . VAL A 1 97 ? 10.991 9.889 -28.749 1.00 98.38 97 VAL A C 1
ATOM 757 O O . VAL A 1 97 ? 11.134 9.747 -29.966 1.00 98.38 97 VAL A O 1
ATOM 760 N N . LYS A 1 98 ? 11.579 10.882 -28.069 1.00 98.06 98 LYS A N 1
ATOM 761 C CA . LYS A 1 98 ? 12.461 11.878 -28.699 1.00 98.06 98 LYS A CA 1
ATOM 762 C C . LYS A 1 98 ? 13.714 11.231 -29.289 1.00 98.06 98 LYS A C 1
ATOM 764 O O . LYS A 1 98 ? 14.002 11.464 -30.461 1.00 98.06 98 LYS A O 1
ATOM 769 N N . GLU A 1 99 ? 14.397 10.376 -28.531 1.00 98.25 99 GLU A N 1
ATOM 770 C CA . GLU A 1 99 ? 15.584 9.656 -29.010 1.00 98.25 99 GLU A CA 1
ATOM 771 C C . GLU A 1 99 ? 15.257 8.747 -30.195 1.00 98.25 99 GLU A C 1
ATOM 773 O O . GLU A 1 99 ? 15.970 8.748 -31.195 1.00 98.25 99 GLU A O 1
ATOM 778 N N . ARG A 1 100 ? 14.139 8.007 -30.146 1.00 98.25 100 ARG A N 1
ATOM 779 C CA . ARG A 1 100 ? 13.704 7.172 -31.278 1.00 98.25 100 ARG A CA 1
ATOM 780 C C . ARG A 1 100 ? 13.485 7.987 -32.546 1.00 98.25 100 ARG A C 1
ATOM 782 O O . ARG A 1 100 ? 13.860 7.530 -33.624 1.00 98.25 100 ARG A O 1
ATOM 789 N N . LYS A 1 101 ? 12.895 9.178 -32.426 1.00 98.25 101 LYS A N 1
ATOM 790 C CA . LYS A 1 101 ? 12.689 10.079 -33.564 1.00 98.25 101 LYS A CA 1
ATOM 791 C C . LYS A 1 101 ? 14.023 10.568 -34.133 1.00 98.25 101 LYS A C 1
ATOM 793 O O . LYS A 1 101 ? 14.232 10.452 -35.335 1.00 98.25 101 LYS A O 1
ATOM 798 N N . GLN A 1 102 ? 14.927 11.039 -33.275 1.00 98.12 102 GLN A N 1
ATOM 799 C CA . GLN A 1 102 ? 16.261 11.496 -33.682 1.00 98.12 102 GLN A CA 1
ATOM 800 C C . GLN A 1 102 ? 17.065 10.379 -34.358 1.00 98.12 102 GLN A C 1
ATOM 802 O O . GLN A 1 102 ? 17.646 10.583 -35.419 1.00 98.12 102 GLN A O 1
ATOM 807 N N . ASN A 1 103 ? 17.031 9.170 -33.797 1.00 98.25 103 ASN A N 1
ATOM 808 C CA . ASN A 1 103 ? 17.705 8.012 -34.376 1.00 98.25 103 ASN A CA 1
ATOM 809 C C . ASN A 1 103 ? 17.127 7.642 -35.748 1.00 98.25 103 ASN A C 1
ATOM 811 O O . ASN A 1 103 ? 17.881 7.315 -36.659 1.00 98.25 103 ASN A O 1
ATOM 815 N N . ALA A 1 104 ? 15.804 7.711 -35.926 1.00 98.31 104 ALA A N 1
ATOM 816 C CA . ALA A 1 104 ? 15.176 7.460 -37.223 1.00 98.31 104 ALA A CA 1
ATOM 817 C C . ALA A 1 104 ? 15.576 8.510 -38.275 1.00 98.31 104 ALA A C 1
ATOM 819 O O . ALA A 1 104 ? 15.836 8.161 -39.427 1.00 98.31 104 ALA A O 1
ATOM 820 N N . GLU A 1 105 ? 15.654 9.784 -37.884 1.00 98.19 105 GLU A N 1
ATOM 821 C CA . GLU A 1 105 ? 16.122 10.873 -38.748 1.00 98.19 105 GLU A CA 1
ATOM 822 C C . GLU A 1 105 ? 17.583 10.664 -39.175 1.00 98.19 105 GLU A C 1
ATOM 824 O O . GLU A 1 105 ? 17.891 10.758 -40.365 1.00 98.19 105 GLU A O 1
ATOM 829 N N . GLU A 1 106 ? 18.463 10.292 -38.243 1.00 98.38 106 GLU A N 1
ATOM 830 C CA . GLU A 1 106 ? 19.874 10.036 -38.549 1.00 98.38 106 GLU A CA 1
ATOM 831 C C . GLU A 1 106 ? 20.060 8.788 -39.424 1.00 98.38 106 GLU A C 1
ATOM 833 O O . GLU A 1 106 ? 20.827 8.822 -40.385 1.00 98.38 106 GLU A O 1
ATOM 838 N N . ILE A 1 107 ? 19.307 7.709 -39.177 1.00 98.50 107 ILE A N 1
ATOM 839 C CA . ILE A 1 107 ? 19.308 6.523 -40.051 1.00 98.50 107 ILE A CA 1
ATOM 840 C C . ILE A 1 107 ? 18.920 6.908 -41.482 1.00 98.50 107 ILE A C 1
ATOM 842 O O . ILE A 1 107 ? 19.583 6.495 -42.434 1.00 98.50 107 ILE A O 1
ATOM 846 N N . ASN A 1 108 ? 17.872 7.718 -41.656 1.00 98.19 108 ASN A N 1
ATOM 847 C CA . ASN A 1 108 ? 17.448 8.173 -42.980 1.00 98.19 108 ASN A CA 1
ATOM 848 C C . ASN A 1 108 ? 18.526 9.019 -43.666 1.00 98.19 108 ASN A C 1
ATOM 850 O O . ASN A 1 108 ? 18.792 8.830 -44.854 1.00 98.19 108 ASN A O 1
ATOM 854 N N . ARG A 1 109 ? 19.182 9.911 -42.918 1.00 98.38 109 ARG A N 1
ATOM 855 C CA . ARG A 1 109 ? 20.287 10.730 -43.423 1.00 98.38 109 ARG A CA 1
ATOM 856 C C . ARG A 1 109 ? 21.465 9.871 -43.884 1.00 98.38 109 ARG A C 1
ATOM 858 O O . ARG A 1 109 ? 21.946 10.049 -45.001 1.00 98.38 109 ARG A O 1
ATOM 865 N N . LEU A 1 110 ? 21.902 8.926 -43.053 1.00 98.19 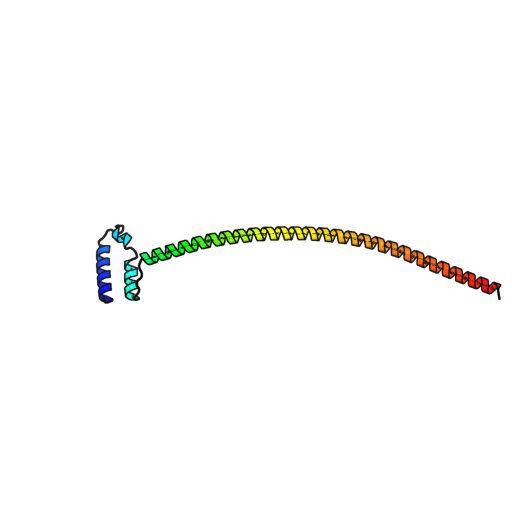110 LEU A N 1
ATOM 866 C CA . LEU A 1 110 ? 23.000 8.014 -43.378 1.00 98.19 110 LEU A CA 1
ATOM 867 C C . LEU A 1 110 ? 22.663 7.135 -44.585 1.00 98.19 110 LEU A C 1
ATOM 869 O O . LEU A 1 110 ? 23.507 6.955 -45.458 1.00 98.19 110 LEU A O 1
ATOM 873 N N . ASN A 1 111 ? 21.426 6.644 -44.686 1.00 98.19 111 ASN A N 1
ATOM 874 C CA . ASN A 1 111 ? 20.972 5.889 -45.854 1.00 98.19 111 ASN A CA 1
ATOM 875 C C . ASN A 1 111 ? 21.037 6.719 -47.145 1.00 98.19 111 ASN A C 1
ATOM 877 O O . ASN A 1 111 ? 21.423 6.181 -48.183 1.00 98.19 111 ASN A O 1
ATOM 881 N N . GLY A 1 112 ? 20.708 8.015 -47.084 1.00 98.06 112 GLY A N 1
ATOM 882 C CA . GLY A 1 112 ? 20.871 8.937 -48.211 1.00 98.06 112 GLY A CA 1
ATOM 883 C C . GLY A 1 112 ? 22.330 9.050 -48.660 1.00 98.06 112 GLY A C 1
ATOM 884 O O . GLY A 1 112 ? 22.632 8.823 -49.828 1.00 98.06 112 GLY A O 1
ATOM 885 N N . ILE A 1 113 ? 23.242 9.285 -47.712 1.00 98.25 113 ILE A N 1
ATOM 886 C CA . ILE A 1 113 ? 24.688 9.366 -47.984 1.00 98.25 113 ILE A CA 1
ATOM 887 C C . ILE A 1 113 ? 25.209 8.050 -48.582 1.00 98.25 113 ILE A C 1
ATOM 889 O O . ILE A 1 113 ? 25.951 8.058 -49.559 1.00 98.25 113 ILE A O 1
ATOM 893 N N . ILE A 1 114 ? 24.798 6.902 -48.034 1.00 98.19 114 ILE A N 1
ATOM 894 C CA . ILE A 1 114 ? 25.194 5.584 -48.550 1.00 98.19 114 ILE A CA 1
ATOM 895 C C . ILE A 1 114 ? 24.709 5.389 -49.992 1.00 98.19 114 ILE A C 1
ATOM 897 O O . ILE A 1 114 ? 25.447 4.834 -50.806 1.00 98.19 114 ILE A O 1
ATOM 901 N N . ALA A 1 115 ? 23.489 5.820 -50.321 1.00 97.88 115 ALA A N 1
ATOM 902 C CA . ALA A 1 115 ? 22.955 5.712 -51.676 1.00 97.88 115 ALA A CA 1
ATOM 903 C C . ALA A 1 115 ? 23.761 6.555 -52.678 1.00 97.88 115 ALA A C 1
ATOM 905 O O . ALA A 1 115 ? 24.084 6.065 -53.760 1.00 97.88 115 ALA A O 1
ATOM 906 N N . GLU A 1 116 ? 24.135 7.780 -52.301 1.00 97.31 116 GLU A N 1
ATOM 907 C CA . GLU A 1 116 ? 24.998 8.649 -53.111 1.00 97.31 116 GLU A CA 1
ATOM 908 C C . GLU A 1 116 ? 26.390 8.037 -53.303 1.00 97.31 116 GLU A C 1
ATOM 910 O O . GLU A 1 116 ? 26.838 7.876 -54.436 1.00 97.31 116 GLU A O 1
ATOM 915 N N . CYS A 1 117 ? 27.040 7.589 -52.223 1.00 97.00 117 CYS A N 1
ATOM 916 C CA . CYS A 1 117 ? 28.353 6.946 -52.310 1.00 97.00 117 CYS A CA 1
ATOM 917 C C . CYS A 1 117 ? 28.344 5.681 -53.180 1.00 97.00 117 CYS A C 1
ATOM 919 O O . CYS A 1 117 ? 29.327 5.411 -53.868 1.00 97.00 117 CYS A O 1
ATOM 921 N N . ARG A 1 118 ? 27.257 4.897 -53.152 1.00 97.38 118 ARG A N 1
ATOM 922 C CA . ARG A 1 118 ? 27.101 3.723 -54.025 1.00 97.38 118 ARG A CA 1
ATOM 923 C C . ARG A 1 118 ? 27.037 4.130 -55.489 1.00 97.38 118 ARG A C 1
ATOM 925 O O . ARG A 1 118 ? 27.792 3.586 -56.280 1.00 97.38 118 ARG A O 1
ATOM 932 N N . LYS A 1 119 ? 26.214 5.127 -55.823 1.00 96.94 119 LYS A N 1
ATOM 933 C CA . LYS A 1 119 ? 26.116 5.641 -57.192 1.00 96.94 119 LYS A CA 1
ATOM 934 C C . LYS A 1 119 ? 27.468 6.146 -57.704 1.00 96.94 119 LYS A C 1
ATOM 936 O O . LYS A 1 119 ? 27.883 5.769 -58.792 1.00 96.94 119 LYS A O 1
ATOM 941 N N . ASP A 1 120 ? 28.177 6.933 -56.897 1.00 97.06 120 ASP A N 1
ATOM 942 C CA . ASP A 1 120 ? 29.509 7.433 -57.250 1.00 97.06 120 ASP A CA 1
ATOM 943 C C . ASP A 1 120 ? 30.527 6.297 -57.442 1.00 97.06 120 ASP A C 1
ATOM 945 O O . ASP A 1 120 ? 31.437 6.403 -58.267 1.00 97.06 120 ASP A O 1
ATOM 949 N N . SER A 1 121 ? 30.412 5.223 -56.654 1.00 97.00 121 SER A N 1
ATOM 950 C CA . SER A 1 121 ? 31.248 4.029 -56.795 1.00 97.00 121 SER A CA 1
ATOM 951 C C . SER A 1 121 ? 30.948 3.298 -58.100 1.00 97.00 121 SER A C 1
ATOM 953 O O . SER A 1 121 ? 31.884 2.993 -58.836 1.00 97.00 121 SER A O 1
ATOM 955 N N . ASP A 1 122 ? 29.669 3.076 -58.408 1.00 97.06 122 ASP A N 1
ATOM 956 C CA . ASP A 1 122 ? 29.226 2.422 -59.641 1.00 97.06 122 ASP A CA 1
ATOM 957 C C . ASP A 1 122 ? 29.696 3.222 -60.870 1.00 97.06 122 ASP A C 1
ATOM 959 O O . ASP A 1 122 ? 30.293 2.662 -61.790 1.00 97.06 122 ASP A O 1
ATOM 963 N N . ASP A 1 123 ? 29.518 4.549 -60.862 1.00 97.12 123 ASP A N 1
ATOM 964 C CA . ASP A 1 123 ? 29.955 5.445 -61.942 1.00 97.12 123 ASP A CA 1
ATOM 965 C C . ASP A 1 123 ? 31.477 5.362 -62.173 1.00 97.12 123 ASP A C 1
ATOM 967 O O . ASP A 1 123 ? 31.944 5.319 -63.317 1.00 97.12 123 ASP A O 1
ATOM 971 N N . LYS A 1 124 ? 32.272 5.299 -61.097 1.00 96.38 124 LYS A N 1
ATOM 972 C CA . LYS A 1 124 ? 33.729 5.103 -61.189 1.00 96.38 124 LYS A CA 1
ATOM 973 C C . LYS A 1 124 ? 34.090 3.720 -61.714 1.00 96.38 124 LYS A C 1
ATOM 975 O O . LYS A 1 124 ? 35.036 3.603 -62.490 1.00 96.38 124 LYS A O 1
ATOM 980 N N . GLU A 1 125 ? 33.362 2.684 -61.316 1.00 97.25 125 GLU A N 1
ATOM 981 C CA . GLU A 1 125 ? 33.593 1.317 -61.781 1.00 97.25 125 GLU A CA 1
ATOM 982 C C . GLU A 1 125 ? 33.341 1.197 -63.293 1.00 97.25 125 GLU A C 1
ATOM 984 O O . GLU A 1 125 ? 34.185 0.654 -64.012 1.00 97.25 125 GLU A O 1
ATOM 989 N N . TYR A 1 126 ? 32.283 1.837 -63.808 1.00 96.62 126 TYR A N 1
ATOM 990 C CA . TYR A 1 126 ? 32.052 1.972 -65.252 1.00 96.62 126 TYR A CA 1
ATOM 991 C C . TYR A 1 126 ? 33.201 2.694 -65.970 1.00 96.62 126 TYR A C 1
ATOM 993 O O . TYR A 1 126 ? 33.661 2.230 -67.016 1.00 96.62 126 TYR A O 1
ATOM 1001 N N . GLN A 1 127 ? 33.695 3.810 -65.421 1.00 97.19 127 GLN A N 1
ATOM 1002 C CA . GLN A 1 127 ? 34.817 4.553 -66.013 1.00 97.19 127 GLN A CA 1
ATOM 1003 C C . GLN A 1 127 ? 36.104 3.721 -66.051 1.00 97.19 127 GLN A C 1
ATOM 1005 O O . GLN A 1 127 ? 36.802 3.707 -67.066 1.00 97.19 127 GLN A O 1
ATOM 1010 N N . ILE A 1 128 ? 36.408 2.993 -64.972 1.00 97.44 128 ILE A N 1
ATOM 1011 C CA . ILE A 1 128 ? 37.566 2.093 -64.902 1.00 97.44 128 ILE A CA 1
ATOM 1012 C C . ILE A 1 128 ? 37.449 0.999 -65.968 1.00 97.44 128 ILE A C 1
ATOM 1014 O O . ILE A 1 128 ? 38.427 0.718 -66.665 1.00 97.44 128 ILE A O 1
ATOM 1018 N N . GLN A 1 129 ? 36.263 0.405 -66.126 1.00 97.00 129 GLN A N 1
ATOM 1019 C CA . GLN A 1 129 ? 36.024 -0.631 -67.127 1.00 97.00 129 GLN A CA 1
ATOM 1020 C C . GLN A 1 129 ? 36.191 -0.097 -68.558 1.00 97.00 129 GLN A C 1
ATOM 1022 O O . GLN A 1 129 ? 36.812 -0.760 -69.394 1.00 97.00 129 GLN A O 1
ATOM 1027 N N . ASP A 1 130 ? 35.688 1.104 -68.848 1.00 97.19 130 ASP A N 1
ATOM 1028 C CA . ASP A 1 130 ? 35.868 1.740 -70.155 1.00 97.19 130 ASP A CA 1
ATOM 1029 C C . ASP A 1 130 ? 37.347 2.040 -70.444 1.00 97.19 130 ASP A C 1
ATOM 1031 O O . ASP A 1 130 ? 37.873 1.633 -71.483 1.00 97.19 130 ASP A O 1
ATOM 1035 N N . MET A 1 131 ? 38.063 2.646 -69.491 1.00 96.31 131 MET A N 1
ATOM 1036 C CA . MET A 1 131 ? 39.504 2.893 -69.612 1.00 96.31 131 MET A CA 1
ATOM 1037 C C . MET A 1 131 ? 40.293 1.595 -69.835 1.00 96.31 131 MET A C 1
ATOM 1039 O O . MET A 1 131 ? 41.182 1.550 -70.688 1.00 96.31 131 MET A O 1
ATOM 1043 N N . ALA A 1 132 ? 39.961 0.520 -69.114 1.00 96.94 132 ALA A N 1
ATOM 1044 C CA . ALA A 1 132 ? 40.595 -0.784 -69.292 1.00 96.94 132 ALA A CA 1
ATOM 1045 C C . ALA A 1 132 ? 40.379 -1.338 -70.713 1.00 96.94 132 ALA A C 1
ATOM 1047 O O . ALA A 1 132 ? 41.326 -1.827 -71.338 1.00 96.94 132 ALA A O 1
ATOM 1048 N N . ASN A 1 133 ? 39.167 -1.200 -71.260 1.00 96.50 133 ASN A N 1
ATOM 1049 C CA . ASN A 1 133 ? 38.850 -1.596 -72.633 1.00 96.50 133 ASN A CA 1
ATOM 1050 C C . ASN A 1 133 ? 39.606 -0.756 -73.673 1.00 96.50 133 ASN A C 1
ATOM 1052 O O . ASN A 1 133 ? 40.104 -1.301 -74.661 1.00 96.50 133 ASN A O 1
ATOM 1056 N N . GLN A 1 134 ? 39.718 0.559 -73.468 1.00 96.88 134 GLN A N 1
ATOM 1057 C CA . GLN A 1 134 ? 40.496 1.438 -74.346 1.00 96.88 134 GLN A CA 1
ATOM 1058 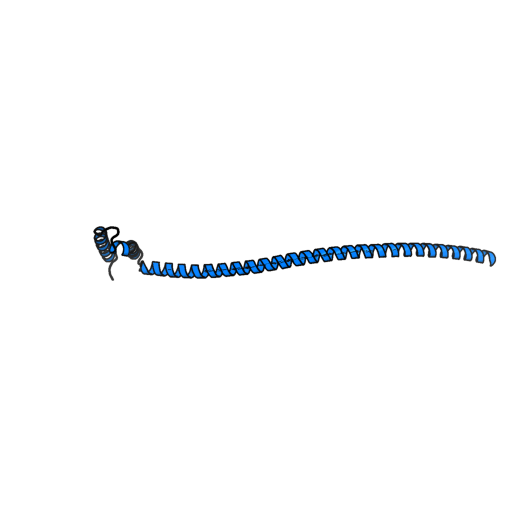C C . GLN A 1 134 ? 41.980 1.053 -74.350 1.00 96.88 134 GLN A C 1
ATOM 1060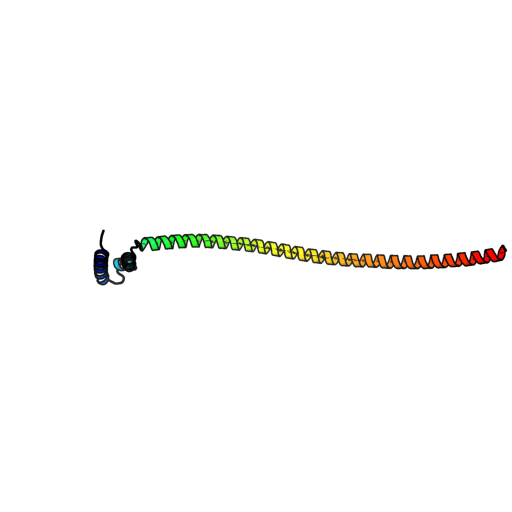 O O . GLN A 1 134 ? 42.574 0.916 -75.419 1.00 96.88 134 GLN A O 1
ATOM 1065 N N . ILE A 1 135 ? 42.564 0.800 -73.172 1.00 96.88 135 ILE A N 1
ATOM 1066 C CA . ILE A 1 135 ? 43.946 0.318 -73.042 1.00 96.88 135 ILE A CA 1
ATOM 1067 C C . ILE A 1 135 ? 44.131 -0.996 -73.806 1.00 96.88 135 ILE A C 1
ATOM 1069 O O . ILE A 1 135 ? 45.138 -1.166 -74.489 1.00 96.88 135 ILE A O 1
ATOM 1073 N N . LEU A 1 136 ? 43.173 -1.923 -73.718 1.00 96.06 136 LEU A N 1
ATOM 1074 C CA . LEU A 1 136 ? 43.241 -3.200 -74.428 1.00 96.06 136 LEU A CA 1
ATOM 1075 C C . LEU A 1 136 ? 43.215 -3.017 -75.954 1.00 96.06 136 LEU A C 1
ATOM 1077 O O . LEU A 1 136 ? 44.030 -3.622 -76.648 1.00 96.06 136 LEU A O 1
ATOM 1081 N N . LYS A 1 137 ? 42.352 -2.133 -76.475 1.00 95.56 137 LYS A N 1
ATOM 1082 C CA . LYS A 1 137 ? 42.318 -1.778 -77.907 1.00 95.56 137 LYS A CA 1
ATOM 1083 C C . LYS A 1 137 ? 43.632 -1.153 -78.374 1.00 95.56 137 LYS A C 1
ATOM 1085 O O . LYS A 1 137 ? 44.174 -1.567 -79.393 1.00 95.56 137 LYS A O 1
ATOM 1090 N N . LEU A 1 138 ? 44.158 -0.191 -77.616 1.00 95.62 138 LEU A N 1
ATOM 1091 C CA . LEU A 1 138 ? 45.430 0.463 -77.930 1.00 95.62 138 LEU A CA 1
ATOM 1092 C C . LEU A 1 138 ? 46.592 -0.538 -77.908 1.00 95.62 138 LEU A C 1
ATOM 1094 O O . LEU A 1 138 ? 47.436 -0.512 -78.798 1.00 95.62 138 LEU A O 1
ATOM 1098 N N . LYS A 1 139 ? 46.618 -1.463 -76.939 1.00 95.31 139 LYS A N 1
ATOM 1099 C CA . LYS A 1 139 ? 47.615 -2.544 -76.890 1.00 95.31 139 LYS A CA 1
ATOM 1100 C C . LYS A 1 139 ? 47.563 -3.436 -78.132 1.00 95.31 139 LYS A C 1
ATOM 1102 O O . LYS A 1 139 ? 48.621 -3.773 -78.651 1.00 95.31 139 LYS A O 1
ATOM 1107 N N . ALA A 1 140 ? 46.368 -3.787 -78.612 1.00 94.12 140 ALA A N 1
ATOM 1108 C CA . ALA A 1 140 ? 46.211 -4.566 -79.840 1.00 94.12 140 ALA A CA 1
ATOM 1109 C C . ALA A 1 140 ? 46.724 -3.802 -81.074 1.00 94.12 140 ALA A C 1
ATOM 1111 O O . ALA A 1 140 ? 47.531 -4.331 -81.825 1.00 94.12 140 ALA A O 1
ATOM 1112 N N . GLN A 1 141 ? 46.358 -2.525 -81.225 1.00 94.06 141 GLN A N 1
ATOM 1113 C CA . GLN A 1 141 ? 46.845 -1.687 -82.330 1.00 94.06 141 GLN A CA 1
ATOM 1114 C C . GLN A 1 141 ? 48.372 -1.537 -82.338 1.00 94.06 141 GLN A C 1
ATOM 1116 O O . GLN A 1 141 ? 48.990 -1.553 -83.397 1.00 94.06 141 GLN A O 1
ATOM 1121 N N . VAL A 1 142 ? 48.991 -1.383 -81.163 1.00 93.62 142 VAL A N 1
ATOM 1122 C CA . VAL A 1 142 ? 50.456 -1.321 -81.051 1.00 93.62 142 VAL A CA 1
ATOM 1123 C C . VAL A 1 142 ? 51.088 -2.648 -81.465 1.00 93.62 142 VAL A C 1
ATOM 1125 O O . VAL A 1 142 ? 52.113 -2.628 -82.142 1.00 93.62 142 VAL A O 1
ATOM 1128 N N . TYR A 1 143 ? 50.483 -3.781 -81.100 1.00 92.81 143 TYR A N 1
ATOM 1129 C CA . TYR A 1 143 ? 50.961 -5.104 -81.500 1.00 92.81 143 TYR A CA 1
ATOM 1130 C C . TYR A 1 143 ? 50.948 -5.263 -83.025 1.00 92.81 143 TYR A C 1
ATOM 1132 O O . TYR A 1 143 ? 51.978 -5.611 -83.591 1.00 92.81 143 TYR A O 1
ATOM 1140 N N . ASP A 1 144 ? 49.849 -4.880 -83.681 1.00 92.56 144 ASP A N 1
ATOM 1141 C CA . ASP A 1 144 ? 49.700 -4.934 -85.146 1.00 92.56 144 ASP A CA 1
ATOM 1142 C C . ASP A 1 144 ? 50.670 -4.001 -85.906 1.00 92.56 144 ASP A C 1
ATOM 1144 O O . ASP A 1 144 ? 50.884 -4.166 -87.103 1.00 92.56 144 ASP A O 1
ATOM 1148 N N . LEU A 1 145 ? 51.227 -2.980 -85.242 1.00 90.50 145 LEU A N 1
ATOM 1149 C CA . LEU A 1 145 ? 52.187 -2.034 -85.831 1.00 90.50 145 LEU A CA 1
ATOM 1150 C C . LEU A 1 145 ? 53.653 -2.389 -85.548 1.00 90.50 145 LEU A C 1
ATOM 1152 O O . LE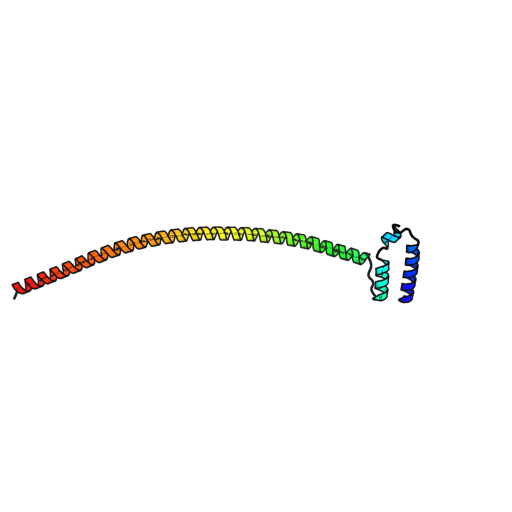U A 1 145 ? 54.544 -1.814 -86.175 1.00 90.50 145 LEU A O 1
ATOM 1156 N N . THR A 1 146 ? 53.920 -3.267 -84.578 1.00 85.12 146 THR A N 1
ATOM 1157 C CA . THR A 1 146 ? 55.286 -3.614 -84.143 1.00 85.12 146 THR A CA 1
ATOM 1158 C C . THR A 1 146 ? 55.715 -5.042 -84.490 1.00 85.12 146 THR A C 1
ATOM 1160 O O . THR A 1 146 ? 56.899 -5.349 -84.331 1.00 85.12 146 THR A O 1
ATOM 1163 N N . PHE A 1 147 ? 54.813 -5.875 -85.019 1.00 66.62 147 PHE A N 1
ATOM 1164 C CA . PHE A 1 147 ? 55.070 -7.225 -85.539 1.00 66.62 147 PHE A CA 1
ATOM 1165 C C . PHE A 1 147 ? 54.369 -7.432 -86.883 1.00 66.62 147 PHE A C 1
ATOM 1167 O O . PHE A 1 147 ? 54.924 -8.197 -87.705 1.00 66.62 147 PHE A O 1
#